Protein AF-A0AA43LAJ7-F1 (afdb_monomer_lite)

Radius of gyration: 11.24 Å; chains: 1; bounding box: 24×33×24 Å

Sequence (52 aa):
MFDMFALDRTIDYGGIIYQVIEVLKSDMLLVVEKAVFDRREFPMPTFIIPGQ

Structure (mmCIF, N/CA/C/O backbone):
data_AF-A0AA43LAJ7-F1
#
_entry.id   AF-A0AA43LAJ7-F1
#
loop_
_atom_site.group_PDB
_atom_site.id
_atom_site.type_symbol
_atom_site.label_atom_id
_atom_site.label_alt_id
_atom_site.label_comp_id
_atom_site.label_asym_id
_atom_site.label_entity_id
_atom_site.label_seq_id
_atom_site.pdbx_PDB_ins_code
_atom_site.Cartn_x
_atom_site.Cartn_y
_atom_site.Cartn_z
_atom_site.occupancy
_atom_site.B_iso_or_equiv
_atom_site.auth_seq_id
_atom_site.auth_comp_id
_atom_site.auth_asym_id
_atom_site.auth_atom_id
_atom_site.pdbx_PDB_model_num
ATOM 1 N N . MET A 1 1 ? -8.339 -23.031 8.124 1.00 38.19 1 MET A N 1
ATOM 2 C CA . MET A 1 1 ? -9.113 -22.695 6.915 1.00 38.19 1 MET A CA 1
ATOM 3 C C . MET A 1 1 ? -8.405 -21.488 6.329 1.00 38.19 1 MET A C 1
ATOM 5 O O . MET A 1 1 ? -8.430 -20.444 6.957 1.00 38.19 1 MET A O 1
ATOM 9 N N . PHE A 1 2 ? -7.586 -21.693 5.296 1.00 40.25 2 PHE A N 1
ATOM 10 C CA . PHE A 1 2 ? -6.821 -20.613 4.670 1.00 40.25 2 PHE A CA 1
ATOM 11 C C . PHE A 1 2 ? -7.801 -19.819 3.813 1.00 40.25 2 PHE A C 1
ATOM 13 O O . PHE A 1 2 ? -8.329 -20.375 2.852 1.00 40.25 2 PHE A O 1
ATOM 20 N N . ASP A 1 3 ? -8.096 -18.578 4.196 1.00 43.03 3 ASP A N 1
ATOM 21 C CA . ASP A 1 3 ? -8.903 -17.674 3.379 1.00 43.03 3 ASP A CA 1
ATOM 22 C C . ASP A 1 3 ? -8.166 -17.418 2.061 1.00 43.03 3 ASP A C 1
ATOM 24 O O . ASP A 1 3 ? -7.245 -16.611 1.955 1.00 43.03 3 ASP A O 1
ATOM 28 N N . MET A 1 4 ? -8.551 -18.195 1.050 1.00 40.31 4 MET A N 1
ATOM 29 C CA . MET A 1 4 ? -7.946 -18.286 -0.277 1.00 40.31 4 MET A CA 1
ATOM 30 C C . MET A 1 4 ? -8.414 -17.146 -1.192 1.00 40.31 4 MET A C 1
ATOM 32 O O . MET A 1 4 ? -8.645 -17.333 -2.383 1.00 40.31 4 MET A O 1
ATOM 36 N N . PHE A 1 5 ? -8.545 -15.955 -0.621 1.00 41.22 5 PHE A N 1
ATOM 37 C CA . PHE A 1 5 ? -8.687 -14.707 -1.346 1.00 41.22 5 PHE A CA 1
ATOM 38 C C . PHE A 1 5 ? -7.674 -13.743 -0.742 1.00 41.22 5 PHE A C 1
ATOM 40 O O . PHE A 1 5 ? -8.020 -12.881 0.064 1.00 41.22 5 PHE A O 1
ATOM 47 N N . ALA A 1 6 ? -6.406 -13.896 -1.140 1.00 50.22 6 ALA A N 1
ATOM 48 C CA . ALA A 1 6 ? -5.477 -12.774 -1.160 1.00 50.22 6 ALA A CA 1
ATOM 49 C C . ALA A 1 6 ? -6.099 -11.748 -2.113 1.00 50.22 6 ALA A C 1
ATOM 51 O O . ALA A 1 6 ? -5.905 -11.790 -3.325 1.00 50.22 6 ALA A O 1
ATOM 52 N N . LEU A 1 7 ? -7.021 -10.961 -1.570 1.00 53.69 7 LEU A N 1
ATOM 53 C CA . LEU A 1 7 ? -7.793 -9.987 -2.305 1.00 53.69 7 LEU A CA 1
ATOM 54 C C . LEU A 1 7 ? -6.745 -8.990 -2.784 1.00 53.69 7 LEU A C 1
ATOM 56 O O . LEU A 1 7 ? -6.089 -8.370 -1.949 1.00 53.69 7 LEU A O 1
ATOM 60 N N . ASP A 1 8 ? -6.526 -8.937 -4.098 1.00 64.88 8 ASP A N 1
ATOM 61 C CA . ASP A 1 8 ? -5.598 -8.018 -4.755 1.00 64.88 8 ASP A CA 1
ATOM 62 C C . ASP A 1 8 ? -6.090 -6.589 -4.509 1.00 64.88 8 ASP A C 1
ATOM 64 O O . ASP A 1 8 ? -6.846 -6.004 -5.283 1.00 64.88 8 ASP A O 1
ATOM 68 N N . ARG A 1 9 ? -5.799 -6.093 -3.308 1.00 84.12 9 ARG A N 1
ATOM 69 C CA . ARG A 1 9 ? -6.280 -4.823 -2.794 1.00 84.12 9 ARG A CA 1
ATOM 70 C C . ARG A 1 9 ? -5.187 -3.819 -3.044 1.00 84.12 9 ARG A C 1
ATOM 72 O O . ARG A 1 9 ? -4.111 -3.897 -2.457 1.00 84.12 9 ARG A O 1
ATOM 79 N N . THR A 1 10 ? -5.499 -2.857 -3.892 1.00 92.19 10 THR A N 1
ATOM 80 C CA . THR A 1 10 ? -4.692 -1.662 -4.065 1.00 92.19 10 THR A CA 1
ATOM 81 C C . THR A 1 10 ? -5.388 -0.475 -3.428 1.00 92.19 10 THR A C 1
ATOM 83 O O . THR A 1 10 ? -6.615 -0.388 -3.470 1.00 92.19 10 THR A O 1
ATOM 86 N N . ILE A 1 11 ? -4.616 0.453 -2.881 1.00 91.12 11 ILE A N 1
ATOM 87 C CA . ILE A 1 11 ? -5.125 1.690 -2.291 1.00 91.12 11 ILE A CA 1
ATOM 88 C C . ILE A 1 11 ? -4.303 2.877 -2.787 1.00 91.12 11 ILE A C 1
ATOM 90 O O . ILE A 1 11 ? -3.082 2.778 -2.900 1.00 91.12 11 ILE A O 1
ATOM 94 N N . ASP A 1 12 ? -4.972 3.987 -3.098 1.00 93.12 12 ASP A N 1
ATOM 95 C CA . ASP A 1 12 ? -4.319 5.282 -3.292 1.00 93.12 12 ASP A CA 1
ATOM 96 C C . ASP A 1 12 ? -4.225 5.984 -1.935 1.00 93.12 12 ASP A C 1
ATOM 98 O O . ASP A 1 12 ? -5.241 6.229 -1.278 1.00 93.12 12 ASP A O 1
ATOM 102 N N . TYR A 1 13 ? -3.001 6.280 -1.507 1.00 91.69 13 TYR A N 1
ATOM 103 C CA . TYR A 1 13 ? -2.742 7.044 -0.297 1.00 91.69 13 TYR A CA 1
ATOM 104 C C . TYR A 1 13 ? -1.743 8.161 -0.595 1.00 91.69 13 TYR A C 1
ATOM 106 O O . TYR A 1 13 ? -0.561 7.919 -0.838 1.00 91.69 13 TYR A O 1
ATOM 114 N N . GLY A 1 14 ? -2.225 9.406 -0.581 1.00 90.88 14 GLY A N 1
ATOM 115 C CA . GLY A 1 14 ? -1.396 10.578 -0.871 1.00 90.88 14 GLY A CA 1
ATOM 116 C C . GLY A 1 14 ? -0.915 10.661 -2.325 1.00 90.88 14 GLY A C 1
ATOM 117 O O . GLY A 1 14 ? 0.137 11.247 -2.570 1.00 90.88 14 GLY A O 1
ATOM 118 N N . GLY A 1 15 ? -1.652 10.078 -3.280 1.00 93.81 15 GLY A N 1
ATOM 119 C CA . GLY A 1 15 ? -1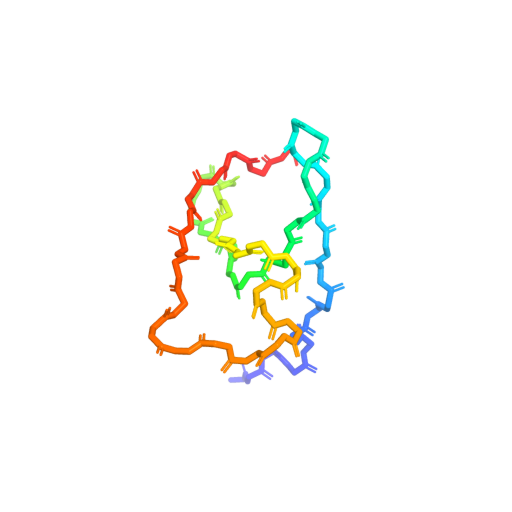.291 10.051 -4.700 1.00 93.81 15 GLY A CA 1
ATOM 120 C C . GLY A 1 15 ? -0.329 8.922 -5.077 1.00 93.81 15 GLY A C 1
ATOM 121 O O . GLY A 1 15 ? 0.164 8.891 -6.204 1.00 93.81 15 GLY A O 1
ATOM 122 N N . ILE A 1 16 ? -0.037 8.006 -4.148 1.00 94.06 16 ILE A N 1
ATOM 123 C CA . ILE A 1 16 ? 0.804 6.830 -4.376 1.00 94.06 16 ILE A CA 1
ATOM 124 C C . ILE A 1 16 ? -0.076 5.584 -4.293 1.00 94.06 16 ILE A C 1
ATOM 126 O O . ILE A 1 16 ? -0.828 5.401 -3.335 1.00 94.06 16 ILE A O 1
ATOM 130 N N . ILE A 1 17 ? 0.037 4.715 -5.300 1.00 95.06 17 ILE A N 1
ATOM 131 C CA . ILE A 1 17 ? -0.688 3.445 -5.357 1.00 95.06 17 ILE A CA 1
ATOM 132 C C . ILE A 1 17 ? 0.110 2.387 -4.600 1.00 95.06 17 ILE A C 1
ATOM 134 O O . ILE A 1 17 ? 1.229 2.039 -4.989 1.00 95.06 17 ILE A O 1
ATOM 138 N N . TYR A 1 18 ? -0.494 1.827 -3.560 1.00 94.62 18 TYR A N 1
ATOM 139 C CA . TYR A 1 18 ? 0.081 0.744 -2.778 1.00 94.62 18 TYR A CA 1
ATOM 140 C C . TYR A 1 18 ? -0.664 -0.569 -2.994 1.00 94.62 18 TYR A C 1
ATOM 142 O O . TYR A 1 18 ? -1.883 -0.586 -3.140 1.00 94.62 18 TYR A O 1
ATOM 150 N N . GLN A 1 19 ? 0.074 -1.674 -2.957 1.00 94.31 19 GLN A N 1
ATOM 151 C CA . GLN A 1 19 ? -0.448 -3.018 -2.768 1.00 94.31 19 GLN A CA 1
ATOM 152 C C . GLN A 1 19 ? -0.623 -3.272 -1.268 1.00 94.31 19 GLN A C 1
ATOM 154 O O . GLN A 1 19 ? 0.330 -3.137 -0.497 1.00 94.31 19 GLN A O 1
ATOM 159 N N . VAL A 1 20 ? -1.821 -3.673 -0.852 1.00 93.12 20 VAL A N 1
ATOM 160 C CA . VAL A 1 20 ? -2.076 -4.130 0.515 1.00 93.12 20 VAL A CA 1
ATOM 161 C C . VAL A 1 20 ? -1.556 -5.555 0.654 1.00 93.12 20 VAL A C 1
ATOM 163 O O . VAL A 1 20 ? -1.955 -6.451 -0.088 1.00 93.12 20 VAL A O 1
ATOM 166 N N . ILE A 1 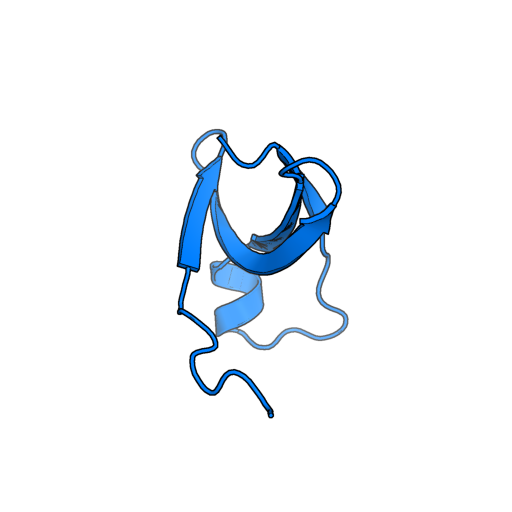21 ? -0.656 -5.747 1.612 1.00 91.94 21 ILE A N 1
ATOM 167 C CA . ILE A 1 21 ? -0.075 -7.043 1.962 1.00 91.94 21 ILE A CA 1
ATOM 168 C C . ILE A 1 21 ? -0.916 -7.718 3.041 1.00 91.94 21 ILE A C 1
ATOM 170 O O . ILE A 1 21 ? -1.224 -8.902 2.935 1.00 91.94 21 ILE A O 1
ATOM 174 N N . GLU A 1 22 ? -1.313 -6.960 4.063 1.00 91.00 22 GLU A N 1
ATOM 175 C CA . GLU A 1 22 ? -2.087 -7.472 5.189 1.00 91.00 22 GLU A CA 1
ATOM 176 C C . GLU A 1 22 ? -2.946 -6.366 5.811 1.00 91.00 22 GLU A C 1
ATOM 178 O O . GLU A 1 22 ? -2.540 -5.203 5.874 1.00 91.00 22 GLU A O 1
ATOM 183 N N . VAL A 1 23 ? -4.134 -6.736 6.292 1.00 90.56 23 VAL A N 1
ATOM 184 C CA . VAL A 1 23 ? -4.949 -5.878 7.158 1.00 90.56 23 VAL A CA 1
ATOM 185 C C . VAL A 1 23 ? -4.582 -6.205 8.600 1.00 90.56 23 VAL A C 1
ATOM 187 O O . VAL A 1 23 ? -4.775 -7.327 9.065 1.00 90.56 23 VAL A O 1
ATOM 190 N N . LEU A 1 24 ? -4.027 -5.226 9.296 1.00 89.06 24 LEU A N 1
ATOM 191 C CA . LEU A 1 24 ? -3.617 -5.327 10.686 1.00 89.06 24 LEU A CA 1
ATOM 192 C C . LEU A 1 24 ? -4.795 -5.002 11.621 1.00 89.06 24 LEU A C 1
ATOM 194 O O . LEU A 1 24 ? -5.877 -4.591 11.202 1.00 89.06 24 LEU A O 1
ATOM 198 N N . LYS A 1 25 ? -4.580 -5.172 12.930 1.00 86.44 25 LYS A N 1
ATOM 199 C CA . LYS A 1 25 ? -5.555 -4.758 13.951 1.00 86.44 25 LYS A CA 1
ATOM 200 C C . LYS A 1 25 ? -5.793 -3.243 13.900 1.00 86.44 25 LYS A C 1
ATOM 202 O O . LYS A 1 25 ? -4.894 -2.490 13.531 1.00 86.44 25 LYS A O 1
ATOM 207 N N . SER A 1 26 ? -6.970 -2.820 14.365 1.00 86.44 26 SER A N 1
ATOM 208 C CA . SER A 1 26 ? -7.376 -1.406 14.427 1.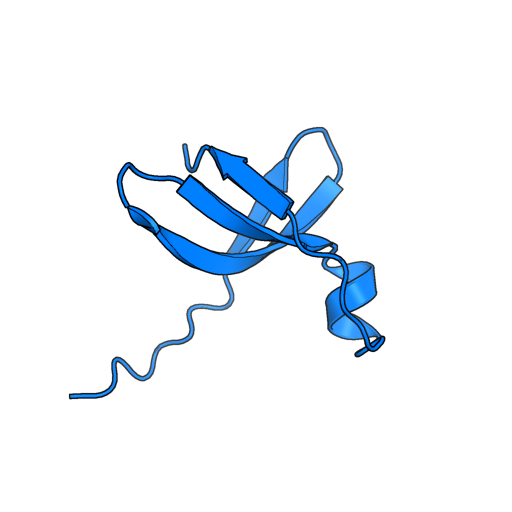00 86.44 26 SER A CA 1
ATOM 209 C C . SER A 1 26 ? -7.415 -0.724 13.058 1.00 86.44 26 SER A C 1
ATOM 211 O O . SER A 1 26 ? -7.017 0.431 12.943 1.00 86.44 26 SER A O 1
ATOM 213 N N . ASP A 1 27 ? -7.844 -1.463 12.034 1.00 85.69 27 ASP A N 1
ATOM 214 C CA . ASP A 1 27 ? -8.003 -0.974 10.664 1.00 85.69 27 ASP A CA 1
ATOM 215 C C . ASP A 1 27 ? -6.723 -0.367 10.075 1.00 85.69 27 ASP A C 1
ATOM 217 O O . ASP A 1 27 ? -6.779 0.511 9.233 1.00 85.69 27 ASP A O 1
ATOM 221 N N . MET A 1 28 ? -5.539 -0.823 10.489 1.00 92.69 28 MET A N 1
ATOM 222 C CA . MET A 1 28 ? -4.274 -0.417 9.865 1.00 92.69 28 MET A CA 1
ATOM 223 C C . MET A 1 28 ? -3.935 -1.365 8.708 1.00 92.69 28 MET A C 1
ATOM 225 O O . MET A 1 28 ? -4.278 -2.544 8.739 1.00 92.69 28 MET A O 1
ATOM 229 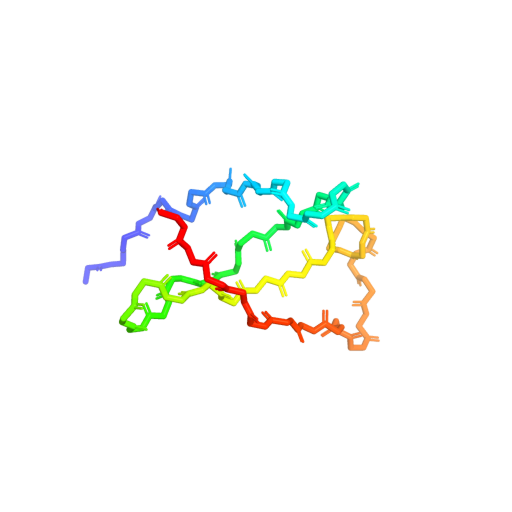N N . LEU A 1 29 ? -3.216 -0.889 7.696 1.00 93.62 29 LEU A N 1
ATOM 230 C CA . LEU A 1 29 ? -2.820 -1.675 6.527 1.00 93.62 29 LEU A CA 1
ATOM 231 C C . LEU A 1 29 ? -1.301 -1.764 6.446 1.00 93.62 29 LEU A C 1
ATOM 233 O O . LEU A 1 29 ? -0.627 -0.736 6.460 1.00 93.62 29 LEU A O 1
ATOM 237 N N . LEU A 1 30 ? -0.772 -2.981 6.312 1.00 94.00 30 LEU A N 1
ATOM 238 C CA . LEU A 1 30 ? 0.599 -3.202 5.865 1.00 94.00 30 LEU A CA 1
ATOM 239 C C . LEU A 1 30 ? 0.615 -3.149 4.340 1.00 94.00 30 LEU A C 1
ATOM 241 O O . LEU A 1 30 ? -0.066 -3.937 3.679 1.00 94.00 30 LEU A O 1
ATOM 245 N N . VAL A 1 31 ? 1.395 -2.230 3.785 1.00 94.25 31 VAL A N 1
ATOM 246 C CA . VAL A 1 31 ? 1.393 -1.936 2.355 1.00 94.25 31 VAL A CA 1
ATOM 247 C C . VAL A 1 31 ? 2.803 -1.823 1.782 1.00 94.25 31 VAL A C 1
ATOM 249 O O . VAL A 1 31 ? 3.775 -1.596 2.499 1.00 94.25 31 VAL A O 1
ATOM 252 N N . VAL A 1 32 ? 2.912 -1.954 0.467 1.00 95.31 32 VAL A N 1
ATOM 253 C CA . VAL A 1 32 ? 4.130 -1.709 -0.319 1.00 95.31 32 VAL A CA 1
ATOM 254 C C . VAL A 1 32 ? 3.740 -0.935 -1.568 1.00 95.31 32 VAL A C 1
ATOM 256 O O . VAL A 1 32 ? 2.643 -1.129 -2.089 1.00 95.31 32 VAL A O 1
ATOM 259 N N . GLU A 1 33 ? 4.590 -0.033 -2.053 1.00 95.25 33 GLU A N 1
ATOM 260 C CA . GLU A 1 33 ? 4.302 0.660 -3.311 1.00 95.25 33 GLU A CA 1
ATOM 261 C C . GLU A 1 33 ? 4.080 -0.360 -4.429 1.00 95.25 33 GLU A C 1
ATOM 263 O O . GLU A 1 33 ? 4.887 -1.275 -4.623 1.00 95.25 33 GLU A O 1
ATOM 268 N N . LYS A 1 34 ? 2.999 -0.206 -5.197 1.00 94.31 34 LYS A N 1
ATOM 269 C CA . LYS A 1 34 ? 2.637 -1.197 -6.213 1.00 94.31 34 LYS A CA 1
ATOM 270 C C . LYS A 1 34 ? 3.733 -1.365 -7.265 1.00 94.31 34 LYS A C 1
ATOM 272 O O . LYS A 1 34 ? 4.059 -2.486 -7.638 1.00 94.31 34 LYS A O 1
ATOM 277 N N . ALA A 1 35 ? 4.391 -0.273 -7.651 1.00 94.00 35 ALA A N 1
ATOM 278 C CA . ALA A 1 35 ? 5.520 -0.319 -8.576 1.00 94.00 35 ALA A CA 1
ATOM 279 C C . ALA A 1 35 ? 6.706 -1.147 -8.044 1.00 94.00 35 ALA A C 1
ATOM 281 O O . ALA A 1 35 ? 7.413 -1.775 -8.829 1.00 94.00 35 ALA A O 1
ATOM 282 N N . VAL A 1 36 ? 6.959 -1.140 -6.733 1.00 93.19 36 VAL A N 1
ATOM 283 C CA . VAL A 1 36 ? 8.009 -1.957 -6.095 1.00 93.19 36 VAL A CA 1
ATOM 284 C C . VAL A 1 36 ? 7.578 -3.424 -6.039 1.00 93.19 36 VAL A C 1
ATOM 286 O O . VAL A 1 36 ? 8.351 -4.311 -6.401 1.00 93.19 36 VAL A O 1
ATOM 289 N N . PHE A 1 37 ? 6.322 -3.673 -5.660 1.00 93.00 37 PHE A N 1
ATOM 290 C CA . PHE A 1 37 ? 5.736 -5.014 -5.611 1.00 93.00 37 PHE A CA 1
ATOM 291 C C . PHE A 1 37 ? 5.754 -5.711 -6.977 1.00 93.00 37 PHE A C 1
ATOM 293 O O . PHE A 1 37 ? 6.210 -6.850 -7.088 1.00 93.00 37 PHE A O 1
ATOM 300 N N . ASP A 1 38 ? 5.328 -5.012 -8.031 1.00 92.62 38 ASP A N 1
ATOM 301 C CA . ASP A 1 38 ? 5.249 -5.551 -9.392 1.00 92.62 38 ASP A CA 1
ATOM 302 C C . ASP A 1 38 ? 6.644 -5.894 -9.951 1.00 92.62 38 ASP A C 1
ATOM 304 O O . ASP A 1 38 ? 6.805 -6.878 -10.678 1.00 92.62 38 ASP A O 1
ATOM 308 N N . ARG A 1 39 ? 7.680 -5.136 -9.560 1.00 93.62 39 ARG A N 1
ATOM 309 C CA . ARG A 1 39 ? 9.087 -5.414 -9.905 1.00 93.62 39 ARG A CA 1
ATOM 310 C C . ARG A 1 39 ? 9.706 -6.552 -9.094 1.00 93.62 39 ARG A C 1
ATOM 312 O O . ARG A 1 39 ? 10.796 -7.005 -9.441 1.00 93.62 39 ARG A O 1
ATOM 319 N N . ARG A 1 40 ? 9.021 -7.036 -8.049 1.00 87.25 40 ARG A N 1
ATOM 320 C CA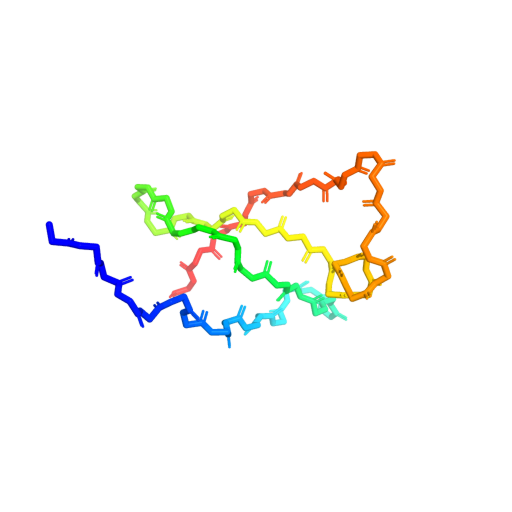 . ARG A 1 40 ? 9.512 -8.070 -7.123 1.00 87.25 40 ARG A CA 1
ATOM 321 C C . ARG A 1 40 ? 10.897 -7.730 -6.557 1.00 87.25 40 ARG A C 1
ATOM 323 O O . ARG A 1 40 ? 11.742 -8.612 -6.414 1.00 87.25 40 ARG A O 1
ATOM 330 N N . GLU A 1 41 ? 11.147 -6.451 -6.279 1.00 87.19 41 GLU A N 1
ATOM 331 C CA . GLU A 1 41 ? 12.410 -5.993 -5.691 1.00 87.19 41 GLU A CA 1
ATOM 332 C C . GLU A 1 41 ? 12.514 -6.494 -4.244 1.00 87.19 41 GLU A C 1
ATOM 334 O O . GLU A 1 41 ? 11.586 -6.322 -3.463 1.00 87.19 41 GLU A O 1
ATOM 339 N N . PHE A 1 42 ? 13.634 -7.118 -3.869 1.00 83.81 42 PHE A N 1
ATOM 340 C CA . PHE A 1 42 ? 13.875 -7.581 -2.500 1.00 83.81 42 PHE A CA 1
ATOM 341 C C . PHE A 1 42 ? 15.174 -6.982 -1.941 1.00 83.81 42 PHE A C 1
ATOM 343 O O . PHE A 1 42 ? 16.193 -7.017 -2.634 1.00 83.81 42 PHE A O 1
ATOM 350 N N . PRO A 1 43 ? 15.181 -6.492 -0.684 1.00 87.62 43 PRO A N 1
ATOM 351 C CA . PRO A 1 43 ? 14.047 -6.429 0.247 1.00 87.62 43 PRO A CA 1
ATOM 352 C C . PRO A 1 43 ? 12.980 -5.406 -0.185 1.00 87.62 43 PRO A C 1
ATOM 354 O O . PRO A 1 43 ? 13.316 -4.342 -0.694 1.00 87.62 43 PRO A O 1
ATOM 357 N N . MET A 1 44 ? 11.701 -5.726 0.048 1.00 90.12 44 MET A N 1
ATOM 358 C CA . MET A 1 44 ? 10.593 -4.804 -0.223 1.00 90.12 44 MET A CA 1
ATOM 359 C C . MET A 1 44 ? 10.423 -3.824 0.947 1.00 90.12 44 MET A C 1
ATOM 361 O O . MET A 1 44 ? 10.087 -4.270 2.050 1.00 90.12 44 MET A O 1
ATOM 365 N N . PRO A 1 45 ? 10.613 -2.509 0.748 1.00 92.56 45 PRO A N 1
ATOM 366 C CA . PRO A 1 45 ? 10.216 -1.517 1.739 1.00 92.56 45 PRO A CA 1
ATOM 367 C C . PRO A 1 45 ? 8.699 -1.565 1.944 1.00 92.56 45 PRO A C 1
ATOM 369 O O . PRO A 1 45 ? 7.927 -1.423 0.998 1.00 92.56 45 PRO A O 1
ATOM 372 N N . THR A 1 46 ? 8.278 -1.781 3.189 1.00 94.19 46 THR A N 1
ATOM 373 C CA . THR A 1 46 ? 6.866 -1.840 3.582 1.00 94.19 46 THR A CA 1
ATOM 374 C C . THR A 1 46 ? 6.529 -0.700 4.532 1.00 94.19 46 THR A C 1
ATOM 376 O O . THR A 1 46 ? 7.378 -0.219 5.284 1.00 94.19 46 THR A O 1
ATOM 379 N N . PHE A 1 47 ? 5.273 -0.270 4.490 1.00 94.88 47 PHE A N 1
ATOM 380 C CA . PHE A 1 47 ? 4.747 0.851 5.255 1.00 94.88 47 PHE A CA 1
ATOM 381 C C . PHE A 1 47 ? 3.459 0.446 5.958 1.00 94.88 47 PHE A C 1
ATOM 383 O O . PHE A 1 47 ? 2.759 -0.463 5.515 1.00 94.88 47 PHE A O 1
ATOM 390 N N . ILE A 1 48 ? 3.135 1.145 7.043 1.00 95.19 48 ILE A N 1
ATOM 391 C CA . ILE A 1 48 ? 1.848 1.006 7.719 1.00 95.19 48 ILE A CA 1
ATOM 392 C C . ILE A 1 48 ? 1.063 2.296 7.501 1.00 95.19 48 ILE A C 1
ATOM 394 O O . ILE A 1 48 ? 1.546 3.373 7.850 1.00 95.19 48 ILE A O 1
ATOM 398 N N . ILE A 1 49 ? -0.140 2.181 6.942 1.00 93.62 49 ILE A N 1
ATOM 399 C CA . ILE A 1 49 ? -1.058 3.308 6.730 1.00 93.62 49 ILE A CA 1
ATOM 400 C C . ILE A 1 49 ? -2.418 3.025 7.383 1.00 93.62 49 ILE A C 1
ATOM 402 O O . ILE A 1 49 ? -2.759 1.857 7.573 1.00 93.62 49 ILE A O 1
ATOM 406 N N . PRO A 1 50 ? -3.212 4.048 7.735 1.00 92.69 50 PRO A N 1
ATOM 407 C CA . PRO A 1 50 ? -4.598 3.843 8.142 1.00 92.69 50 PRO A CA 1
ATOM 408 C C . PRO A 1 50 ? -5.418 3.250 6.986 1.00 92.69 50 PRO A C 1
ATOM 410 O O . PRO A 1 50 ? -5.374 3.757 5.864 1.00 92.69 50 PRO A O 1
ATOM 413 N N . GLY A 1 51 ? -6.161 2.184 7.257 1.00 78.81 51 GLY A N 1
ATOM 414 C CA . GLY A 1 51 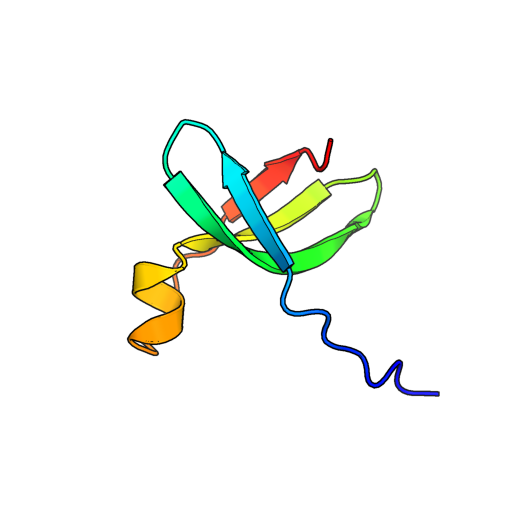? -7.261 1.704 6.431 1.00 78.81 51 GLY A CA 1
ATOM 415 C C . GLY A 1 51 ? -8.479 2.571 6.713 1.00 78.81 51 GLY A C 1
ATOM 416 O O . GLY A 1 51 ? -8.881 2.720 7.864 1.00 78.81 51 GLY A O 1
ATOM 417 N N . GLN A 1 52 ? -8.979 3.234 5.674 1.00 67.38 52 GLN A N 1
ATOM 418 C CA . GLN A 1 52 ? -10.190 4.052 5.761 1.00 67.38 52 GLN A CA 1
ATOM 419 C C . GLN A 1 52 ? -11.424 3.205 6.069 1.00 67.38 52 GLN A C 1
ATOM 421 O O . GLN A 1 52 ? -11.493 2.066 5.548 1.00 67.38 52 GLN A O 1
#

pLDDT: mean 84.08, std 17.05, range [38.19, 95.31]

Secondary structure (DSSP, 8-state):
---------EEEETTEEEEEEEE-GGGEEEEEEHHHHHHT-SSPP-EEEE--

Foldseek 3Di:
DPPPCPPQDWDQDPNFIWGFPDQDPPQKTWTFGVVCVVVVDPPTDIDIDHHD